Protein AF-A0A450YYP2-F1 (afdb_monomer)

Sequence (7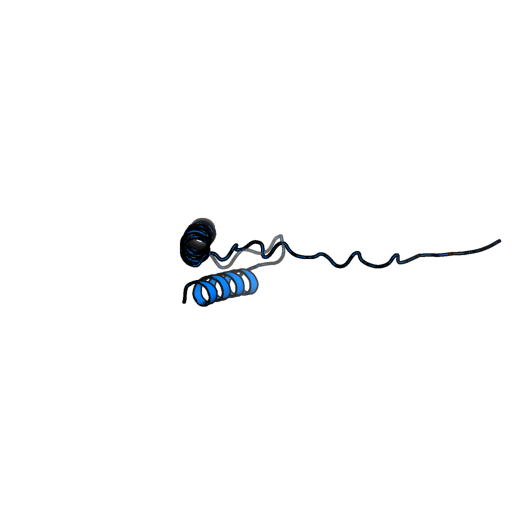4 aa):
MLRAVRGTLVDVIRDTTTTPGSEHPLSGRTREEIRHCLDLITARQQEMAEAAGESLDERPIFPEKTSCGQNTKP

Mean predicted aligned error: 10.26 Å

pLDDT: mean 82.73, std 17.63, range [40.0, 97.75]

Foldseek 3Di:
DLVVVLVVLVVVCVVQDDDPPDDTPDDPVVVVVSVVVNVVSVVVVQVVCVVVVHHPPVPPPDPPPPDDDDPDDD

Organism: NCBI:txid2126332

Structure (mmCIF, N/CA/C/O backbone):
data_AF-A0A450YYP2-F1
#
_entry.id   AF-A0A450YYP2-F1
#
loop_
_atom_site.group_PDB
_atom_site.id
_atom_site.type_symbol
_atom_site.label_atom_id
_atom_site.label_alt_id
_atom_site.label_comp_id
_atom_site.label_asym_id
_atom_site.label_entity_id
_atom_site.label_seq_id
_atom_site.pdbx_PDB_ins_code
_atom_site.Cartn_x
_atom_site.Cartn_y
_atom_site.Cartn_z
_atom_site.occupancy
_atom_site.B_iso_or_equiv
_atom_site.auth_seq_id
_atom_site.auth_comp_id
_atom_site.auth_asym_id
_atom_site.auth_atom_id
_atom_site.pdbx_PDB_model_num
ATOM 1 N N . MET A 1 1 ? -9.615 3.410 6.045 1.00 78.00 1 MET A N 1
ATOM 2 C CA . MET A 1 1 ? -8.798 4.120 5.033 1.00 78.00 1 MET A CA 1
ATOM 3 C C . MET A 1 1 ? -7.369 3.573 4.948 1.00 78.00 1 MET A C 1
ATOM 5 O O . MET A 1 1 ? -7.029 3.027 3.912 1.00 78.00 1 MET A O 1
ATOM 9 N N . LEU A 1 2 ? -6.563 3.613 6.021 1.00 91.94 2 LEU A N 1
ATOM 10 C CA . LEU A 1 2 ? -5.150 3.174 5.991 1.00 91.94 2 LEU A CA 1
ATOM 11 C C . LEU A 1 2 ? -4.920 1.703 5.590 1.00 91.94 2 LEU A C 1
ATOM 13 O O . LEU A 1 2 ? -3.915 1.398 4.958 1.00 91.94 2 LEU A O 1
ATOM 17 N N . ARG A 1 3 ? -5.874 0.799 5.877 1.00 90.94 3 ARG A N 1
ATOM 18 C CA . ARG A 1 3 ? -5.815 -0.606 5.412 1.00 90.94 3 ARG A CA 1
ATOM 19 C C . ARG A 1 3 ? -5.761 -0.709 3.885 1.00 90.94 3 ARG A C 1
ATOM 21 O O . ARG A 1 3 ? -5.002 -1.520 3.372 1.00 90.94 3 ARG A O 1
ATOM 28 N N . ALA A 1 4 ? -6.512 0.138 3.181 1.00 94.25 4 ALA A N 1
ATOM 29 C CA . ALA A 1 4 ? -6.510 0.159 1.721 1.00 94.25 4 ALA A CA 1
ATOM 30 C C . ALA A 1 4 ? -5.162 0.650 1.176 1.00 94.25 4 ALA A C 1
ATOM 32 O O . ALA A 1 4 ? -4.608 0.015 0.292 1.00 94.25 4 ALA A O 1
ATOM 33 N N . VAL A 1 5 ? -4.588 1.706 1.769 1.00 96.12 5 VAL A N 1
ATOM 34 C CA . VAL A 1 5 ? -3.267 2.230 1.371 1.00 96.12 5 VAL A CA 1
ATOM 35 C C . VAL A 1 5 ? -2.171 1.181 1.571 1.00 96.12 5 VAL A C 1
ATOM 37 O O . VAL A 1 5 ? -1.368 0.958 0.668 1.00 96.12 5 VAL A O 1
ATOM 40 N N . ARG A 1 6 ? -2.171 0.486 2.721 1.00 94.88 6 ARG A N 1
ATOM 41 C CA . ARG A 1 6 ? -1.253 -0.635 2.983 1.00 94.88 6 ARG A CA 1
ATOM 42 C C . ARG A 1 6 ? -1.386 -1.718 1.912 1.00 94.88 6 ARG A C 1
ATOM 44 O O . ARG A 1 6 ? -0.377 -2.172 1.389 1.00 94.88 6 ARG A O 1
ATOM 51 N N . GLY A 1 7 ? -2.622 -2.100 1.579 1.00 95.06 7 GLY A N 1
ATOM 52 C CA . GLY A 1 7 ? -2.917 -3.083 0.535 1.00 95.06 7 GLY A CA 1
ATOM 53 C C . GLY A 1 7 ? -2.369 -2.668 -0.829 1.00 95.06 7 GLY A C 1
ATOM 54 O O . GLY A 1 7 ? -1.605 -3.416 -1.424 1.00 95.06 7 GLY A O 1
ATOM 55 N N . THR A 1 8 ? -2.648 -1.439 -1.267 1.00 97.25 8 THR A N 1
ATOM 56 C CA . THR A 1 8 ? -2.145 -0.919 -2.545 1.00 97.25 8 THR A CA 1
ATOM 57 C C . THR A 1 8 ? -0.617 -0.918 -2.614 1.00 97.25 8 THR A C 1
ATOM 59 O O . THR A 1 8 ? -0.056 -1.313 -3.629 1.00 97.25 8 THR A O 1
ATOM 62 N N . LEU A 1 9 ? 0.082 -0.520 -1.544 1.00 96.81 9 LEU A N 1
ATOM 63 C CA . LEU A 1 9 ? 1.549 -0.571 -1.517 1.00 96.81 9 LEU A CA 1
ATOM 64 C C . LEU A 1 9 ? 2.084 -2.009 -1.579 1.00 96.81 9 LEU A C 1
ATOM 66 O O . LEU A 1 9 ? 3.100 -2.253 -2.225 1.00 96.81 9 LEU A O 1
ATOM 70 N N . VAL A 1 10 ? 1.399 -2.964 -0.944 1.00 96.38 10 VAL A N 1
ATOM 71 C CA . VAL A 1 10 ? 1.741 -4.390 -1.042 1.00 96.38 10 VAL A CA 1
ATOM 72 C C . VAL A 1 10 ? 1.540 -4.911 -2.465 1.00 96.38 10 VAL A C 1
ATOM 74 O O . VAL A 1 10 ? 2.399 -5.640 -2.958 1.00 96.38 10 VAL A O 1
ATOM 77 N N . ASP A 1 11 ? 0.460 -4.521 -3.138 1.00 97.38 11 ASP A N 1
ATOM 78 C CA . ASP A 1 11 ? 0.212 -4.906 -4.530 1.00 97.38 11 ASP A CA 1
ATOM 79 C C . ASP A 1 11 ? 1.278 -4.315 -5.462 1.00 97.38 11 ASP A C 1
ATOM 81 O O . ASP A 1 11 ? 1.868 -5.045 -6.252 1.00 97.38 11 ASP A O 1
ATOM 85 N N . VAL A 1 12 ? 1.664 -3.049 -5.269 1.00 96.00 12 VAL A N 1
ATOM 86 C CA . VAL A 1 12 ? 2.791 -2.440 -5.999 1.00 96.00 12 VAL A CA 1
ATOM 87 C C . VAL A 1 12 ? 4.095 -3.210 -5.770 1.00 96.00 12 VAL A C 1
ATOM 89 O O . VAL A 1 12 ? 4.854 -3.427 -6.715 1.00 96.00 12 VAL A O 1
ATOM 92 N N . ILE A 1 13 ? 4.378 -3.652 -4.538 1.00 94.88 13 ILE A N 1
ATOM 93 C CA . ILE A 1 13 ? 5.555 -4.493 -4.267 1.00 94.88 13 ILE A CA 1
ATOM 94 C C . ILE A 1 13 ? 5.457 -5.805 -5.048 1.00 94.88 13 ILE A C 1
ATOM 96 O O . ILE A 1 13 ? 6.439 -6.202 -5.670 1.00 94.88 13 ILE A O 1
ATOM 100 N N . ARG A 1 14 ? 4.299 -6.475 -5.050 1.00 93.94 14 ARG A N 1
ATOM 101 C CA . ARG A 1 14 ? 4.102 -7.733 -5.790 1.00 93.94 14 ARG A CA 1
ATOM 102 C C . ARG A 1 14 ? 4.313 -7.547 -7.289 1.00 93.94 14 ARG A C 1
ATOM 104 O O . ARG A 1 14 ? 5.045 -8.333 -7.880 1.00 93.94 14 ARG A O 1
ATOM 111 N N . ASP A 1 15 ? 3.758 -6.483 -7.858 1.00 95.25 15 ASP A N 1
ATOM 112 C CA . ASP A 1 15 ? 3.851 -6.175 -9.288 1.00 95.25 15 ASP A CA 1
ATOM 113 C C . ASP A 1 15 ? 5.272 -5.794 -9.720 1.00 95.25 15 ASP A C 1
ATOM 115 O O . ASP A 1 15 ? 5.662 -6.000 -10.868 1.00 95.25 15 ASP A O 1
ATOM 119 N N . THR A 1 16 ? 6.065 -5.236 -8.803 1.00 94.69 16 THR A N 1
ATOM 120 C CA . THR A 1 16 ? 7.439 -4.793 -9.087 1.00 94.69 16 THR A CA 1
ATOM 121 C C . THR A 1 16 ? 8.510 -5.786 -8.652 1.00 94.69 16 THR A C 1
ATOM 123 O O . THR A 1 16 ? 9.678 -5.602 -8.994 1.00 94.69 16 THR A O 1
ATOM 126 N N . THR A 1 17 ? 8.136 -6.856 -7.945 1.00 92.75 17 THR A N 1
ATOM 127 C CA . THR A 1 17 ? 9.070 -7.899 -7.514 1.00 92.75 17 THR A CA 1
ATOM 128 C C . THR A 1 17 ? 9.588 -8.661 -8.730 1.00 92.75 17 THR A C 1
ATOM 130 O O . THR A 1 17 ? 8.848 -9.374 -9.404 1.00 92.75 17 THR A O 1
ATOM 133 N N . THR A 1 18 ? 10.886 -8.535 -8.997 1.00 89.44 18 THR A N 1
ATOM 134 C CA . THR A 1 18 ? 11.558 -9.231 -10.096 1.00 89.44 18 THR A CA 1
ATOM 135 C C . THR A 1 18 ? 12.230 -10.518 -9.631 1.00 89.44 18 THR A C 1
ATOM 137 O O . THR A 1 18 ? 12.557 -10.704 -8.456 1.00 89.44 18 THR A O 1
ATOM 140 N N . THR A 1 19 ? 12.456 -11.433 -10.574 1.00 87.31 19 THR A N 1
ATOM 141 C CA . THR A 1 19 ? 13.256 -12.637 -10.337 1.00 87.31 19 THR A CA 1
ATOM 142 C C . THR A 1 19 ? 14.695 -12.238 -9.976 1.00 87.31 19 THR A C 1
ATOM 144 O O . THR A 1 19 ? 15.240 -11.311 -10.586 1.00 87.31 19 THR A O 1
ATOM 147 N N . PRO A 1 20 ? 15.346 -12.913 -9.011 1.00 78.62 20 PRO A N 1
ATOM 148 C CA . PRO A 1 20 ? 16.740 -12.642 -8.669 1.00 78.62 20 PRO A CA 1
ATOM 149 C C . PRO A 1 20 ? 17.639 -12.705 -9.912 1.00 78.62 20 PRO A C 1
ATOM 151 O O . PRO A 1 20 ? 17.608 -13.677 -10.661 1.00 78.62 20 PRO A O 1
ATOM 154 N N . GLY A 1 21 ? 18.423 -11.647 -10.130 1.00 82.12 21 GLY A N 1
ATOM 155 C CA . GLY A 1 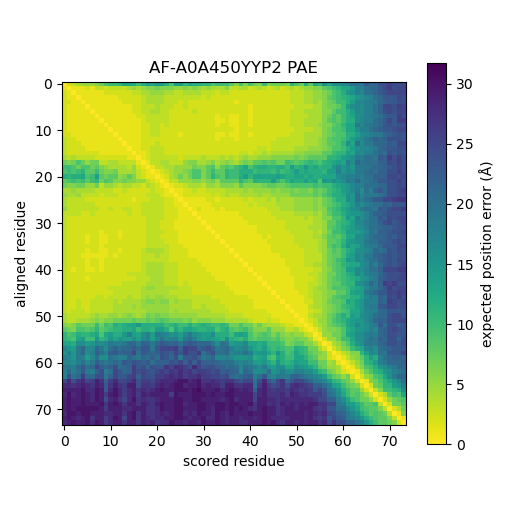21 ? 19.281 -11.480 -11.310 1.00 82.12 21 GLY A CA 1
ATOM 156 C C . GLY A 1 21 ? 18.693 -10.594 -12.415 1.00 82.12 21 GLY A C 1
ATOM 157 O O . GLY A 1 21 ? 19.426 -10.218 -13.321 1.00 82.12 21 GLY A O 1
ATOM 158 N N . SER A 1 22 ? 17.412 -10.218 -12.334 1.00 87.25 22 SER A N 1
ATOM 159 C CA . SER A 1 22 ? 16.807 -9.197 -13.203 1.00 87.25 22 SER A CA 1
ATOM 160 C C . SER A 1 22 ? 16.792 -7.828 -12.525 1.00 87.25 22 SER A C 1
ATOM 162 O O . SER A 1 22 ? 16.557 -7.727 -11.317 1.00 87.25 22 SER A O 1
ATOM 164 N N . GLU A 1 23 ? 17.019 -6.766 -13.301 1.00 88.31 23 GLU A N 1
ATOM 165 C CA . GLU A 1 23 ? 16.960 -5.396 -12.790 1.00 88.31 23 GLU A CA 1
ATOM 166 C C . GLU A 1 23 ? 15.560 -5.061 -12.274 1.00 88.31 23 GLU A C 1
ATOM 168 O O . GLU A 1 23 ? 14.548 -5.382 -12.894 1.00 88.31 23 GLU A O 1
ATOM 173 N N . HIS A 1 24 ? 15.506 -4.426 -11.105 1.00 92.56 24 HIS A N 1
ATOM 174 C CA . HIS A 1 24 ? 14.250 -4.034 -10.482 1.00 92.56 24 HIS A CA 1
ATOM 175 C C . HIS A 1 24 ? 13.723 -2.742 -11.137 1.00 92.56 24 HIS A C 1
ATOM 177 O O . HIS A 1 24 ? 14.491 -1.787 -11.263 1.00 92.56 24 HIS A O 1
ATOM 183 N N . PRO A 1 25 ? 12.428 -2.646 -11.496 1.00 93.50 25 PRO A N 1
ATOM 184 C CA . PRO A 1 25 ? 11.882 -1.494 -12.225 1.00 93.50 25 PRO A CA 1
ATOM 185 C C . PRO A 1 25 ? 11.878 -0.199 -11.400 1.00 93.50 25 PRO A C 1
ATOM 187 O O . PRO A 1 25 ? 11.913 0.901 -11.945 1.00 93.50 25 PRO A O 1
ATOM 190 N N . LEU A 1 26 ? 11.831 -0.320 -10.071 1.00 95.38 26 LEU A N 1
ATOM 191 C CA . LEU A 1 26 ? 11.970 0.805 -9.145 1.00 95.38 26 LEU A CA 1
ATOM 192 C C . LEU A 1 26 ? 13.397 0.932 -8.623 1.00 95.38 26 LEU A C 1
ATOM 194 O O . LEU A 1 26 ? 14.036 -0.070 -8.296 1.00 95.38 26 LEU A O 1
ATOM 198 N N . SER A 1 27 ? 13.830 2.177 -8.422 1.00 95.75 27 SER A N 1
ATOM 199 C CA . SER A 1 27 ? 15.108 2.474 -7.781 1.00 95.75 27 SER A CA 1
ATOM 200 C C . SER A 1 27 ? 15.188 1.902 -6.359 1.00 95.75 27 SER A C 1
ATOM 202 O O . SER A 1 27 ? 14.178 1.765 -5.658 1.00 95.75 27 SER A O 1
ATOM 204 N N . GLY A 1 28 ? 16.412 1.626 -5.897 1.00 94.50 28 GLY A N 1
ATOM 205 C CA . GLY A 1 28 ? 16.654 1.186 -4.520 1.00 94.50 28 GLY A CA 1
ATOM 206 C C . GLY A 1 28 ? 16.113 2.175 -3.482 1.00 94.50 28 GLY A C 1
ATOM 207 O O . GLY A 1 28 ? 15.497 1.752 -2.509 1.00 94.50 28 GLY A O 1
ATOM 208 N N . ARG A 1 29 ? 16.247 3.484 -3.743 1.00 97.44 29 ARG A N 1
ATOM 209 C CA . ARG A 1 29 ? 15.691 4.543 -2.891 1.00 97.44 29 ARG A CA 1
ATOM 210 C C . ARG A 1 29 ? 14.170 4.449 -2.798 1.00 97.44 29 ARG A C 1
ATOM 212 O O . ARG A 1 29 ? 13.638 4.403 -1.701 1.00 97.44 29 ARG A O 1
ATOM 219 N N . THR A 1 30 ? 13.469 4.366 -3.931 1.00 96.88 30 THR A N 1
ATOM 220 C CA . THR A 1 30 ? 11.997 4.280 -3.956 1.00 96.88 30 THR A CA 1
ATOM 221 C C . THR A 1 30 ? 11.490 3.073 -3.170 1.00 96.88 30 THR A C 1
ATOM 223 O O . THR A 1 30 ? 10.539 3.182 -2.405 1.00 96.88 30 THR A O 1
ATOM 226 N N . ARG A 1 31 ? 12.150 1.922 -3.315 1.00 95.69 31 ARG A N 1
ATOM 227 C CA . ARG A 1 31 ? 11.819 0.716 -2.547 1.00 95.69 31 ARG A CA 1
ATOM 228 C C . ARG A 1 31 ? 12.014 0.889 -1.045 1.00 95.69 31 ARG A C 1
ATOM 230 O O . ARG A 1 31 ? 11.345 0.208 -0.275 1.00 95.69 31 ARG A O 1
ATOM 237 N N . GLU A 1 32 ? 12.974 1.700 -0.625 1.00 97.00 32 GLU A N 1
ATOM 238 C CA . GLU A 1 32 ? 13.213 1.970 0.791 1.00 97.00 32 GLU A CA 1
ATOM 239 C C . GLU A 1 32 ? 12.147 2.897 1.368 1.00 97.00 32 GLU A C 1
ATOM 241 O O . GLU A 1 32 ? 11.552 2.584 2.393 1.00 97.00 32 GLU A O 1
ATOM 246 N N . GLU A 1 33 ? 11.794 3.950 0.634 1.00 97.75 33 GLU A N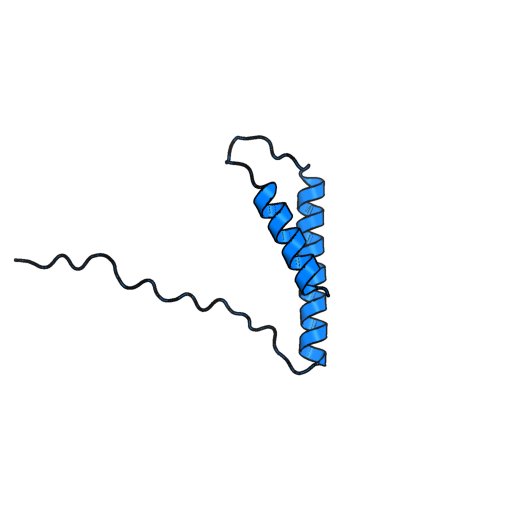 1
ATOM 247 C CA . GLU A 1 33 ? 10.686 4.839 0.999 1.00 97.7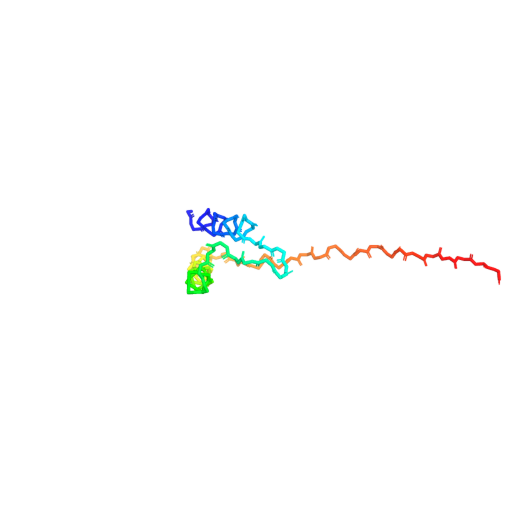5 33 GLU A CA 1
ATOM 248 C C . GLU A 1 33 ? 9.354 4.079 1.123 1.00 97.75 33 GLU A C 1
ATOM 250 O O . GLU A 1 33 ? 8.571 4.337 2.036 1.00 97.75 33 GLU A O 1
ATOM 255 N N . ILE A 1 34 ? 9.101 3.093 0.250 1.00 96.75 34 ILE A N 1
ATOM 256 C CA . ILE A 1 34 ? 7.906 2.238 0.340 1.00 96.75 34 ILE A CA 1
ATOM 257 C C . ILE A 1 34 ? 7.897 1.434 1.649 1.00 96.75 34 ILE A C 1
ATOM 259 O O . ILE A 1 34 ? 6.850 1.353 2.294 1.00 96.75 34 ILE A O 1
ATOM 263 N N . ARG A 1 35 ? 9.037 0.860 2.064 1.00 95.94 35 ARG A N 1
ATOM 264 C CA . ARG A 1 35 ? 9.140 0.138 3.347 1.00 95.94 35 ARG A CA 1
ATOM 265 C C . ARG A 1 35 ? 8.857 1.071 4.515 1.00 95.94 35 ARG A C 1
ATOM 267 O O . ARG A 1 35 ? 7.998 0.764 5.333 1.00 95.94 35 ARG A O 1
ATOM 274 N N . HIS A 1 36 ? 9.493 2.240 4.519 1.00 97.44 36 HIS A N 1
ATOM 275 C CA . HIS A 1 36 ? 9.290 3.231 5.567 1.00 97.44 36 HIS A CA 1
ATOM 276 C C . HIS A 1 36 ? 7.824 3.685 5.657 1.00 97.44 36 HIS A C 1
ATOM 278 O O . HIS A 1 36 ? 7.254 3.756 6.744 1.00 97.44 36 HIS A O 1
ATOM 284 N N . CYS A 1 37 ? 7.165 3.917 4.517 1.00 96.56 37 CYS A N 1
ATOM 285 C CA . CYS A 1 37 ? 5.733 4.215 4.489 1.00 96.56 37 CYS A CA 1
ATOM 286 C C . CYS A 1 37 ? 4.884 3.085 5.086 1.00 96.56 37 CYS A C 1
ATOM 288 O O . CYS A 1 37 ? 3.931 3.367 5.811 1.00 96.56 37 CYS A O 1
ATOM 290 N N . LEU A 1 38 ? 5.200 1.819 4.798 1.00 96.81 38 LEU A N 1
ATOM 291 C CA . LEU A 1 38 ? 4.477 0.679 5.367 1.00 96.81 38 LEU A CA 1
ATOM 292 C C . LEU A 1 38 ? 4.630 0.606 6.893 1.00 96.81 38 LEU A C 1
ATOM 294 O O . LEU A 1 38 ? 3.636 0.336 7.573 1.00 96.81 38 LEU A O 1
ATOM 298 N N . ASP A 1 39 ? 5.814 0.909 7.430 1.00 96.06 39 ASP A N 1
ATOM 299 C CA . ASP A 1 39 ? 6.047 0.977 8.878 1.00 96.06 39 ASP A CA 1
ATOM 300 C C . ASP A 1 39 ? 5.203 2.082 9.525 1.00 96.06 39 ASP A C 1
ATOM 302 O O . ASP A 1 39 ? 4.481 1.833 10.493 1.00 96.06 39 ASP A O 1
ATOM 306 N N . LEU A 1 40 ? 5.212 3.287 8.944 1.00 96.69 40 LEU A N 1
ATOM 307 C CA . LEU A 1 40 ? 4.422 4.422 9.433 1.00 96.69 40 LEU A CA 1
ATOM 308 C C . LEU A 1 40 ? 2.915 4.141 9.390 1.00 96.69 40 LEU A C 1
ATOM 310 O O . LEU A 1 40 ? 2.189 4.453 10.336 1.00 96.69 40 LEU A O 1
ATOM 314 N N . ILE A 1 41 ? 2.430 3.533 8.304 1.00 95.56 41 ILE A N 1
ATOM 315 C CA . ILE A 1 41 ? 1.023 3.144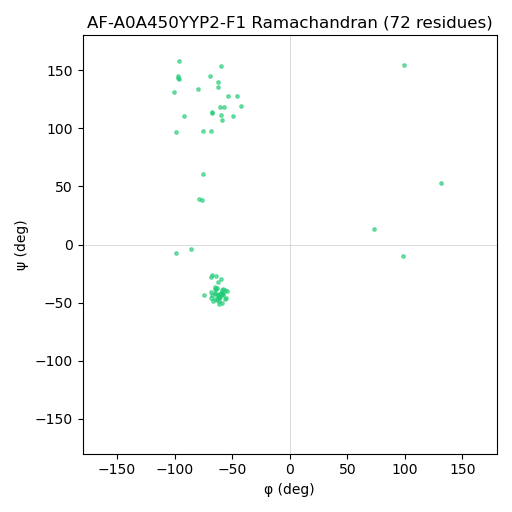 8.173 1.00 95.56 41 ILE A CA 1
ATOM 316 C C . ILE A 1 41 ? 0.659 2.123 9.250 1.00 95.56 41 ILE A C 1
ATOM 318 O O . ILE A 1 41 ? -0.391 2.257 9.874 1.00 95.56 41 ILE A O 1
ATOM 322 N N . THR A 1 42 ? 1.510 1.123 9.473 1.00 92.38 42 THR A N 1
ATOM 323 C CA . THR A 1 42 ? 1.259 0.059 10.453 1.00 92.38 42 THR A CA 1
ATOM 324 C C . THR A 1 42 ? 1.225 0.615 11.871 1.00 92.38 42 THR A C 1
ATOM 326 O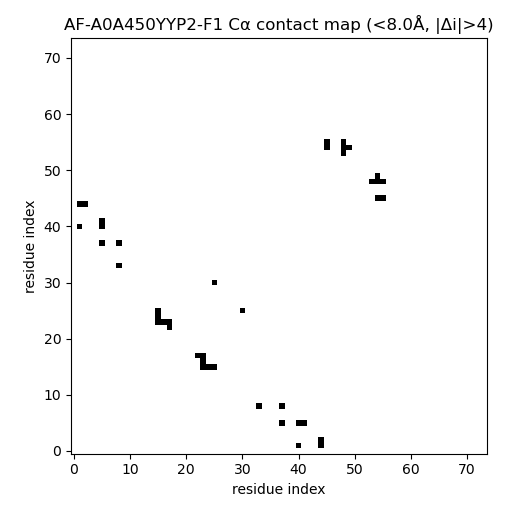 O . THR A 1 42 ? 0.260 0.360 12.591 1.00 92.38 42 THR A O 1
ATOM 329 N N . ALA A 1 43 ? 2.201 1.451 12.238 1.00 94.12 43 ALA A N 1
ATOM 330 C CA . ALA A 1 43 ? 2.215 2.143 13.524 1.00 94.12 43 ALA A CA 1
ATOM 331 C C . ALA A 1 43 ? 0.922 2.943 13.726 1.00 94.12 43 ALA A C 1
ATOM 333 O O . ALA A 1 43 ? 0.248 2.798 14.744 1.00 94.12 43 ALA A O 1
ATOM 334 N N . ARG A 1 44 ? 0.498 3.696 12.701 1.00 95.62 44 ARG A N 1
ATOM 335 C CA . ARG A 1 44 ? -0.731 4.484 12.789 1.00 95.62 44 ARG A CA 1
ATOM 336 C C . ARG A 1 44 ? -1.984 3.627 12.926 1.00 95.62 44 ARG A C 1
ATOM 338 O O . ARG A 1 44 ? -2.924 3.997 13.625 1.00 95.62 44 ARG A O 1
ATOM 3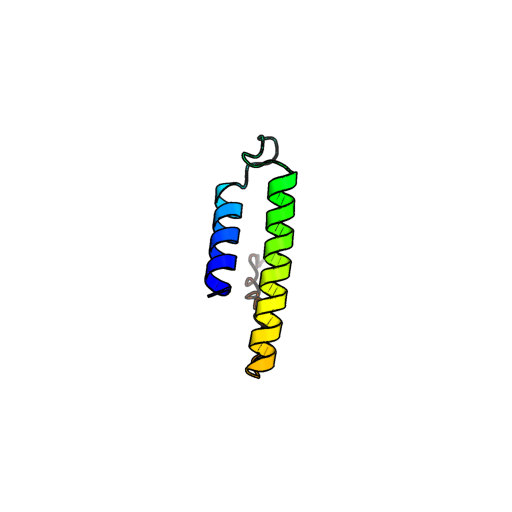45 N N . GLN A 1 45 ? -2.031 2.495 12.234 1.00 93.44 45 GLN A N 1
ATOM 346 C CA . GLN A 1 45 ? -3.136 1.554 12.367 1.00 93.44 45 GLN A CA 1
ATOM 347 C C . GLN A 1 45 ? -3.213 0.979 13.779 1.00 93.44 45 GLN A C 1
ATOM 349 O O . GLN A 1 45 ? -4.322 0.798 14.277 1.00 93.44 45 GLN A O 1
ATOM 354 N N . GLN A 1 46 ? -2.070 0.718 14.411 1.00 90.50 46 GLN A N 1
ATOM 355 C CA . GLN A 1 46 ? -2.010 0.210 15.776 1.00 90.50 46 GLN A CA 1
ATOM 356 C C . GLN A 1 46 ? -2.516 1.233 16.782 1.00 90.50 46 GLN A C 1
ATOM 358 O O . GLN A 1 46 ? -3.446 0.911 17.514 1.00 90.50 46 GLN A O 1
ATOM 363 N N . GLU A 1 47 ? -2.052 2.482 16.700 1.00 92.38 47 GLU A N 1
ATOM 364 C CA . GLU A 1 47 ? -2.580 3.568 17.534 1.00 92.38 47 GLU A CA 1
ATOM 365 C C . GLU A 1 47 ? -4.110 3.695 17.407 1.00 92.38 47 GLU A C 1
ATOM 367 O O . GLU A 1 47 ? -4.818 3.918 18.388 1.00 92.38 47 GLU A O 1
ATOM 372 N N . MET A 1 48 ? -4.642 3.546 16.185 1.00 90.88 48 MET A N 1
ATOM 373 C CA . MET A 1 48 ? -6.085 3.597 15.937 1.00 90.88 48 MET A CA 1
ATOM 374 C C . MET A 1 48 ? -6.837 2.408 16.543 1.00 90.88 48 MET A C 1
ATOM 376 O O . MET A 1 48 ? -7.940 2.596 17.051 1.00 90.88 48 MET A O 1
ATOM 380 N N . ALA A 1 49 ? -6.277 1.201 16.459 1.00 89.31 49 ALA A N 1
ATOM 381 C CA . ALA A 1 49 ? -6.887 0.003 17.024 1.00 89.31 49 ALA A CA 1
ATOM 382 C C . ALA A 1 49 ? -6.886 0.065 18.556 1.00 89.31 49 ALA A C 1
ATOM 384 O O . ALA A 1 49 ? -7.935 -0.109 19.172 1.00 89.31 49 ALA A O 1
ATOM 385 N N . GLU A 1 50 ? -5.754 0.437 19.157 1.00 89.81 50 GLU A N 1
ATOM 386 C CA . GLU A 1 50 ? -5.624 0.620 20.604 1.00 89.81 50 GLU A CA 1
ATOM 387 C C . GLU A 1 50 ? -6.627 1.656 21.128 1.00 89.81 50 GLU A C 1
ATOM 389 O O . GLU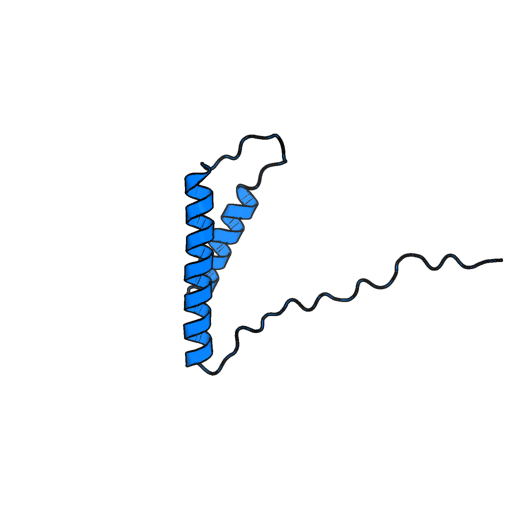 A 1 50 ? -7.308 1.409 22.124 1.00 89.81 50 GLU A O 1
ATOM 394 N N . ALA A 1 51 ? -6.799 2.777 20.418 1.00 90.56 51 ALA A N 1
ATOM 395 C CA . ALA A 1 51 ? -7.799 3.791 20.755 1.00 90.56 51 ALA A CA 1
ATOM 396 C C . ALA A 1 51 ? -9.251 3.283 20.650 1.00 90.56 51 ALA A C 1
ATOM 398 O O . ALA A 1 51 ? -10.130 3.794 21.343 1.00 90.56 51 ALA A O 1
ATOM 399 N N . ALA A 1 52 ? -9.510 2.287 19.800 1.00 90.06 52 ALA A N 1
ATOM 400 C CA . ALA A 1 52 ? -10.807 1.624 19.674 1.00 90.06 52 ALA A CA 1
ATOM 401 C C . ALA A 1 52 ? -10.999 0.465 20.675 1.00 90.06 52 ALA A C 1
ATOM 403 O O . ALA A 1 52 ? -12.078 -0.124 20.720 1.00 90.06 52 ALA A O 1
ATOM 404 N N . GLY A 1 53 ? -9.979 0.131 21.477 1.00 86.81 53 GLY A N 1
ATOM 405 C CA . GLY A 1 53 ? -9.981 -1.049 22.346 1.00 86.81 53 GLY A CA 1
ATOM 406 C C . GLY A 1 53 ? -9.807 -2.371 21.589 1.00 86.81 53 GLY A C 1
ATOM 407 O O . GLY A 1 53 ? -10.043 -3.440 22.150 1.00 86.81 53 GLY A O 1
ATOM 408 N N . GLU A 1 54 ? -9.401 -2.312 20.321 1.00 81.62 54 GLU A N 1
ATOM 409 C CA . GLU A 1 54 ? -9.092 -3.466 19.485 1.00 81.62 54 GLU A CA 1
ATOM 410 C C . GLU A 1 54 ? -7.577 -3.715 19.488 1.00 81.62 54 GLU A C 1
ATOM 412 O O . GLU A 1 54 ? -6.771 -2.788 19.467 1.00 81.62 54 GLU A O 1
ATOM 417 N N . SER A 1 55 ? -7.155 -4.978 19.478 1.00 72.56 55 SER A N 1
ATOM 418 C CA . SER A 1 55 ? -5.750 -5.336 19.252 1.00 72.56 55 SER A CA 1
ATOM 419 C C . SER A 1 55 ? -5.566 -5.783 17.802 1.00 72.56 55 SER A C 1
ATOM 421 O O . SER A 1 55 ? -6.310 -6.628 17.310 1.00 72.56 55 SER A O 1
ATOM 423 N N . LEU A 1 56 ? -4.553 -5.248 17.110 1.00 67.94 56 LEU A N 1
ATOM 424 C CA . LEU A 1 56 ? -4.117 -5.731 15.787 1.00 67.94 56 LEU A CA 1
ATOM 425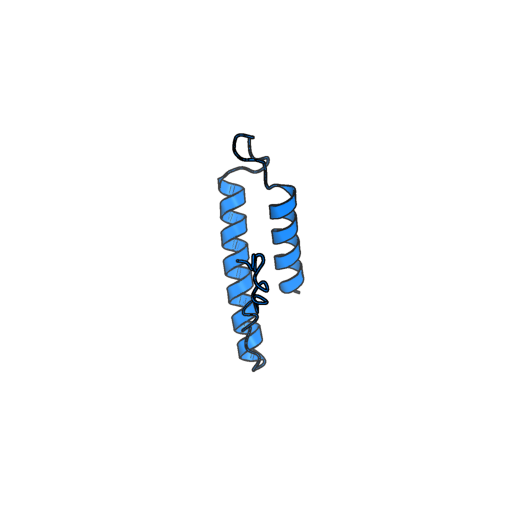 C C . LEU A 1 56 ? -3.309 -7.036 15.896 1.00 67.94 56 LEU A C 1
ATOM 427 O O . LEU A 1 56 ? -2.335 -7.227 15.168 1.00 67.94 56 LEU A O 1
ATOM 431 N N . ASP A 1 57 ? -3.687 -7.946 16.795 1.00 65.12 57 ASP A N 1
ATOM 432 C CA . ASP A 1 57 ? -3.075 -9.275 16.874 1.00 65.12 57 ASP A CA 1
ATOM 433 C C . ASP A 1 57 ? -3.615 -10.140 15.716 1.00 65.12 57 ASP A C 1
ATOM 435 O O . ASP A 1 57 ? -4.269 -11.160 15.894 1.00 65.12 57 ASP A O 1
ATOM 439 N N . GLU A 1 58 ? -3.370 -9.712 14.473 1.00 63.25 58 GLU A N 1
ATOM 440 C CA . GLU A 1 58 ? -3.622 -10.479 13.247 1.00 63.25 58 GLU A CA 1
ATOM 441 C C . GLU A 1 58 ? -2.501 -11.514 13.047 1.00 63.25 58 GLU A C 1
ATOM 443 O O . GLU A 1 58 ? -2.002 -11.711 11.935 1.00 63.25 58 GLU A O 1
ATOM 448 N N . ARG A 1 59 ? -2.039 -12.139 14.141 1.00 58.56 59 ARG A N 1
ATOM 449 C CA . ARG A 1 59 ? -0.937 -13.098 14.114 1.00 58.56 59 ARG A CA 1
ATOM 450 C C . ARG A 1 59 ? -1.327 -14.204 13.131 1.00 58.56 59 ARG A C 1
ATOM 452 O O . ARG A 1 59 ? -2.351 -14.855 13.349 1.00 58.56 59 ARG A O 1
ATOM 459 N N . PRO A 1 60 ? -0.576 -14.411 12.033 1.00 57.31 60 PRO A N 1
ATOM 460 C CA . PRO A 1 60 ? -0.952 -15.401 11.040 1.00 57.31 60 PRO A CA 1
ATOM 461 C C . PRO A 1 60 ? -1.003 -16.769 11.717 1.00 57.31 60 PRO A C 1
ATOM 463 O O . PRO A 1 60 ? 0.022 -17.309 12.136 1.00 57.31 60 PRO A O 1
ATOM 466 N N . ILE A 1 61 ? -2.214 -17.314 11.848 1.00 58.62 61 ILE A N 1
ATOM 467 C CA . ILE A 1 61 ? -2.419 -18.702 12.237 1.00 58.62 61 ILE A CA 1
ATOM 468 C C . ILE A 1 61 ? -1.902 -19.514 11.056 1.00 58.62 61 ILE A C 1
ATOM 470 O O . ILE A 1 61 ? -2.583 -19.653 10.041 1.00 58.62 61 ILE A O 1
ATOM 474 N N . PHE A 1 62 ? -0.664 -19.990 11.144 1.00 54.06 62 PHE A N 1
ATOM 475 C CA . PHE A 1 62 ? -0.170 -20.979 10.202 1.00 54.06 62 PHE A CA 1
ATOM 476 C C . PHE A 1 62 ? -0.951 -22.267 10.470 1.00 54.06 62 PHE A C 1
ATOM 478 O O . PHE A 1 62 ? -0.779 -22.837 11.550 1.00 54.06 62 PHE A O 1
ATOM 485 N N . PRO A 1 63 ? -1.812 -22.745 9.548 1.00 53.25 63 PRO A N 1
ATOM 486 C CA . PRO A 1 63 ? -2.287 -24.108 9.659 1.00 53.25 63 PRO A CA 1
ATOM 487 C C . PRO A 1 63 ? -1.043 -24.986 9.572 1.00 53.25 63 PRO A C 1
ATOM 489 O O . PRO A 1 63 ? -0.294 -24.921 8.592 1.00 53.25 63 PRO A O 1
ATOM 492 N N . GLU A 1 64 ? -0.784 -25.743 10.635 1.00 56.59 64 GLU A N 1
ATOM 493 C CA . GLU A 1 64 ? 0.221 -26.793 10.633 1.00 56.59 64 GLU A CA 1
ATOM 494 C C . GLU A 1 64 ? -0.030 -27.635 9.379 1.00 56.59 64 GLU A C 1
ATOM 496 O O . GLU A 1 64 ? -1.082 -28.260 9.234 1.00 56.59 64 GLU A O 1
ATOM 501 N N . LYS A 1 65 ? 0.879 -27.553 8.398 1.00 53.06 65 LYS A N 1
ATOM 502 C CA . LYS A 1 65 ? 0.802 -28.395 7.207 1.00 53.06 65 LYS A CA 1
ATOM 503 C C . LYS A 1 65 ? 0.851 -29.833 7.710 1.00 53.06 65 LYS A C 1
ATOM 505 O O . LYS A 1 65 ? 1.903 -30.292 8.147 1.00 53.06 65 LYS A O 1
ATOM 510 N N . THR A 1 66 ? -0.287 -30.516 7.651 1.00 50.81 66 THR A N 1
ATOM 511 C CA . THR A 1 66 ? -0.411 -31.951 7.898 1.00 50.81 66 THR A CA 1
ATOM 512 C C . THR A 1 66 ? 0.689 -32.693 7.147 1.00 50.81 66 THR A C 1
ATOM 514 O O . THR A 1 66 ? 0.896 -32.473 5.950 1.00 50.81 66 THR A O 1
ATOM 517 N N . SER A 1 67 ? 1.404 -33.531 7.893 1.00 54.88 67 SER A N 1
ATOM 518 C CA . SER A 1 67 ? 2.544 -34.341 7.478 1.00 54.88 67 SER A CA 1
ATOM 519 C C . SER A 1 67 ? 2.345 -35.004 6.111 1.00 54.88 67 SER A C 1
ATOM 521 O O . SER A 1 67 ? 1.466 -35.838 5.911 1.00 54.88 67 SER A O 1
ATOM 523 N N . CYS A 1 68 ? 3.213 -34.668 5.156 1.00 40.00 68 CYS A N 1
ATOM 524 C CA . CYS A 1 68 ? 3.382 -35.473 3.955 1.00 40.00 68 CYS A CA 1
ATOM 525 C C . CYS A 1 68 ? 4.500 -36.488 4.224 1.00 40.00 68 CYS A C 1
ATOM 527 O O . CYS A 1 68 ? 5.659 -36.095 4.353 1.00 40.00 68 CYS A O 1
ATOM 529 N N . GLY A 1 69 ? 4.137 -37.773 4.332 1.00 47.72 69 GLY A N 1
ATOM 530 C CA . GLY A 1 69 ? 5.084 -38.888 4.222 1.00 47.72 69 GLY A CA 1
ATOM 531 C C . GLY A 1 69 ? 5.031 -39.959 5.314 1.00 47.72 69 GLY A C 1
ATOM 532 O O . GLY A 1 69 ? 6.070 -40.291 5.874 1.00 47.72 69 GLY A O 1
ATOM 533 N N . GLN A 1 70 ? 3.869 -40.556 5.599 1.00 54.72 70 GLN A N 1
ATOM 534 C CA . GLN A 1 70 ? 3.859 -41.913 6.161 1.00 54.72 70 GLN A CA 1
ATOM 535 C C . GLN A 1 70 ? 4.180 -42.896 5.029 1.00 54.72 70 GLN A C 1
ATOM 537 O O . GLN A 1 70 ? 3.293 -43.260 4.265 1.00 54.72 70 GLN A O 1
ATOM 542 N N . ASN A 1 71 ? 5.439 -43.320 4.908 1.00 46.75 71 ASN A N 1
ATOM 543 C CA . ASN A 1 71 ? 5.751 -44.570 4.218 1.00 46.75 71 ASN A CA 1
ATOM 544 C C . ASN A 1 71 ? 5.947 -45.655 5.270 1.00 46.75 71 ASN A C 1
ATOM 546 O O . ASN A 1 71 ? 6.995 -45.788 5.898 1.00 46.75 71 ASN A O 1
ATOM 550 N N . THR A 1 72 ? 4.862 -46.389 5.483 1.00 52.59 72 THR A N 1
ATOM 551 C CA . THR A 1 72 ? 4.826 -47.664 6.183 1.00 52.59 72 THR A CA 1
ATOM 552 C C . THR A 1 72 ? 5.520 -48.739 5.342 1.00 52.59 72 THR A C 1
ATOM 554 O O . THR A 1 72 ? 5.292 -48.810 4.133 1.00 52.59 72 THR A O 1
ATOM 557 N N . LYS A 1 73 ? 6.186 -49.659 6.060 1.00 41.19 73 LYS A N 1
ATOM 558 C CA . LYS A 1 73 ? 6.356 -51.104 5.782 1.00 41.19 73 LYS A CA 1
ATOM 559 C C . LYS A 1 73 ? 7.680 -51.551 5.130 1.00 41.19 73 LYS A C 1
ATOM 561 O O . LYS A 1 73 ? 8.206 -50.811 4.303 1.00 41.19 73 LYS A O 1
ATOM 566 N N . PRO A 1 74 ? 8.107 -52.820 5.325 1.00 57.62 74 PRO A N 1
ATOM 567 C CA . PRO A 1 74 ? 7.833 -53.802 6.395 1.00 57.62 74 PRO A CA 1
ATOM 568 C C . PRO A 1 74 ? 8.949 -53.925 7.438 1.00 57.62 74 PRO A C 1
ATOM 570 O O . PRO A 1 74 ? 10.119 -53.646 7.106 1.00 57.62 74 PRO A O 1
#

Secondary structure (DSSP, 8-state):
-HHHHHHHHHHHHHHH-PPTTSPPSS-HHHHHHHHHHHHHHHHHHHHHHHHTT---------------------

Solvent-accessible surface area (backbone atoms only — not comparable to full-atom values): 4814 Å² total; per-residue (Å²): 111,69,68,57,55,52,49,54,54,51,50,53,48,60,77,50,62,56,62,93,92,52,84,57,87,62,53,74,66,59,58,47,53,52,50,52,49,50,51,54,51,50,54,51,51,44,58,54,27,53,74,70,76,41,78,83,76,74,69,80,80,74,75,76,76,74,84,86,76,87,80,82,85,134

Radius of gyration: 19.17 Å; Cα contacts (8 Å, |Δi|>4): 21; chains: 1; bounding box: 30×59×36 Å